Protein AF-A0A2I0A6T3-F1 (afdb_monomer)

InterPro domains:
  IPR006115 6-phosphogluconate dehydrogenase, NADP-binding [PF03446] (4-35)
  IPR008927 6-phosphogluconate dehydrogenase-like, C-terminal domain superfamily [SSF48179] (53-164)
  IPR013328 6-phosphogluconate dehydrogenase, domain 2 [G3DSA:1.10.1040.10] (59-142)
  IPR029154 3-hydroxyisobutyrate dehydrogenase-like, NAD-binding domain [PF14833] (55-149)
  IPR036291 NAD(P)-binding domain superfamily [SSF51735] (4-54)
  IPR051265 HIBADH-related NP60 subfamily [PTHR43580] (4-140)

Mean predicted aligned error: 11.01 Å

Organism: NCBI:txid1088818

pLDDT: mean 76.0, std 18.3, range [33.19, 95.56]

Radius of gyration: 19.16 Å; Cα contacts (8 Å, |Δi|>4): 177; chains: 1; bounding box: 53×32×51 Å

Secondary structure (DSSP, 8-state):
-HHHHHHTTT-------EE--HHHHHTT-EEEEESS--TTHHHHEEEEEE-SSTTHHHHHHHHHHHHHHHHHHHHHHHHHHHHHTT--HHHHHHHHH--SBSBPPTT--HHHHHHHHHHHTT----SS-HHHHHHHHHHHHHHHHHHTT--STT-HHHHHHHHHHHHT---

Sequence (171 aa):
MFLQAITEKGGRFLEAPVSGSKKPAEDGQLIILAAEVTPAFDVLGKKSFFLGPVGNGARMKLVVNMIMGSMMNALSEGLALAGSAGLNQQTLLDVMVERTTIDHGAIANPMFKLKGPAMIKGSYPPAFPLKHQQKDMRLAAFKKARGLGLGDQDFSAVYQVLKGTESSGEQ

Foldseek 3Di:
DVCVVQVVVVHHDKDWDWDDFDVCQVVLDIETQICDDDPVSSSRHPYYDNQHDPPRSLLVVLVVLLVVLVVVVVLLVVLVVCVVVVHDQVVVLCLQANPPDPDGRPNHDPCCVVCSVCVVVVHDDPRDDLVVSLVSNVVNVVVVCVVVVNPPDPCCVSNVVSVVVVVVDDD

Structure (mmCIF, N/CA/C/O backbone):
data_AF-A0A2I0A6T3-F1
#
_entry.id   AF-A0A2I0A6T3-F1
#
loop_
_atom_site.group_PDB
_atom_site.id
_atom_site.type_symbol
_atom_site.label_atom_id
_atom_site.label_alt_id
_atom_site.label_comp_id
_atom_site.label_asym_id
_atom_site.label_entity_id
_atom_site.label_seq_id
_atom_site.pdbx_PDB_ins_code
_atom_site.Cartn_x
_atom_site.Cartn_y
_atom_site.Cartn_z
_atom_site.occupancy
_atom_site.B_iso_or_equiv
_atom_site.auth_seq_id
_atom_site.auth_comp_id
_atom_site.auth_asym_id
_atom_site.auth_atom_id
_atom_site.pdbx_PDB_model_num
ATOM 1 N N . MET A 1 1 ? -24.199 0.836 8.595 1.00 61.44 1 MET A N 1
ATOM 2 C CA . MET A 1 1 ? -24.859 -0.462 8.843 1.00 61.44 1 MET A CA 1
ATOM 3 C C . MET A 1 1 ? -24.271 -1.171 10.062 1.00 61.44 1 MET A C 1
ATOM 5 O O . MET A 1 1 ? -24.999 -1.302 11.028 1.00 61.44 1 MET A O 1
ATOM 9 N N . PHE A 1 2 ? -22.978 -1.533 10.102 1.00 78.31 2 PHE A N 1
ATOM 10 C CA . PHE A 1 2 ? -22.397 -2.223 11.276 1.00 78.31 2 PHE A CA 1
ATOM 11 C C . PHE A 1 2 ? -22.318 -1.390 12.561 1.00 78.31 2 PHE A C 1
ATOM 13 O O . PHE A 1 2 ? -22.727 -1.888 13.602 1.00 78.31 2 PHE A O 1
ATOM 20 N N . LEU A 1 3 ? -21.850 -0.135 12.488 1.00 84.19 3 LEU A N 1
ATOM 21 C CA . LEU A 1 3 ? -21.825 0.773 13.646 1.00 84.19 3 LEU A CA 1
ATOM 22 C C . LEU A 1 3 ? -23.196 0.817 14.331 1.00 84.19 3 LEU A C 1
ATOM 24 O O . LEU A 1 3 ? -23.312 0.461 15.495 1.00 84.19 3 LEU A O 1
ATOM 28 N N . GLN A 1 4 ? -24.220 1.178 13.557 1.00 83.12 4 GLN A N 1
ATOM 29 C CA . GLN A 1 4 ? -25.592 1.320 14.030 1.00 83.12 4 GLN A CA 1
ATOM 30 C C . GLN A 1 4 ? -26.137 0.021 14.644 1.00 83.12 4 GLN A C 1
ATOM 32 O O . GLN A 1 4 ? -26.602 0.036 15.778 1.00 83.12 4 GLN A O 1
ATOM 37 N N . ALA A 1 5 ? -25.984 -1.114 13.954 1.00 90.94 5 ALA A N 1
ATOM 38 C CA . ALA A 1 5 ? -26.468 -2.406 14.443 1.00 90.94 5 ALA A CA 1
ATOM 39 C C . ALA A 1 5 ? -25.799 -2.861 15.757 1.00 90.94 5 ALA A C 1
ATOM 41 O O . ALA A 1 5 ? -26.409 -3.585 16.542 1.00 90.94 5 ALA A O 1
ATOM 42 N N . ILE A 1 6 ? -24.543 -2.469 15.993 1.00 90.50 6 ILE A N 1
ATOM 43 C CA . ILE A 1 6 ? -23.810 -2.787 17.226 1.00 90.50 6 ILE A CA 1
ATOM 44 C C . ILE A 1 6 ? -24.231 -1.847 18.356 1.00 90.50 6 ILE A C 1
ATOM 46 O O . ILE A 1 6 ? -24.512 -2.312 19.461 1.00 90.50 6 ILE A O 1
ATOM 50 N N . THR A 1 7 ? -24.324 -0.544 18.083 1.00 92.38 7 THR A N 1
ATOM 51 C CA . THR A 1 7 ? -24.705 0.454 19.092 1.00 92.38 7 THR A CA 1
ATOM 52 C C . THR A 1 7 ? -26.155 0.304 19.542 1.00 92.38 7 THR A C 1
ATOM 54 O O . THR A 1 7 ? -26.435 0.458 20.725 1.00 92.38 7 THR A O 1
ATOM 57 N N . GLU A 1 8 ? -27.071 -0.073 18.643 1.00 94.19 8 GLU A N 1
ATOM 58 C CA . GLU A 1 8 ? -28.481 -0.349 18.975 1.00 94.19 8 GLU A CA 1
ATOM 59 C C . GLU A 1 8 ? -28.642 -1.533 19.941 1.00 94.19 8 GLU A C 1
ATOM 61 O O . GLU A 1 8 ? -29.621 -1.607 20.677 1.00 94.19 8 GLU A O 1
ATOM 66 N N . LYS A 1 9 ? -27.659 -2.439 19.986 1.00 95.56 9 LYS A N 1
ATOM 67 C CA . LYS A 1 9 ? -27.606 -3.560 20.935 1.00 95.56 9 LYS A CA 1
ATOM 68 C C . LYS A 1 9 ? -26.770 -3.257 22.186 1.00 95.56 9 LYS A C 1
ATOM 70 O O . LYS A 1 9 ? -26.456 -4.175 22.937 1.00 95.56 9 LYS A O 1
ATOM 75 N N . GLY A 1 10 ? -26.380 -1.998 22.401 1.00 95.06 10 GLY A N 1
ATOM 76 C CA . GLY A 1 10 ? -25.576 -1.564 23.550 1.00 95.06 10 GLY A CA 1
ATOM 77 C C . GLY A 1 10 ? -24.074 -1.861 23.444 1.00 95.06 10 GLY A C 1
ATOM 78 O O . GLY A 1 10 ? -23.347 -1.697 24.420 1.00 95.06 10 GLY A O 1
ATOM 79 N N . GLY A 1 11 ? -23.586 -2.300 22.280 1.00 94.00 11 GLY A N 1
ATOM 80 C CA . GLY A 1 11 ? -22.164 -2.548 22.047 1.00 94.00 11 GLY A CA 1
ATOM 81 C C . GLY A 1 11 ? -21.381 -1.283 21.676 1.00 94.00 11 GLY A C 1
ATOM 82 O O . GLY A 1 11 ? -21.939 -0.292 21.205 1.00 94.00 11 GLY A O 1
ATOM 83 N N . ARG A 1 12 ? -20.051 -1.341 21.821 1.00 91.06 12 ARG A N 1
ATOM 84 C CA . ARG A 1 12 ? -19.120 -0.333 21.282 1.00 91.06 12 ARG A CA 1
ATOM 85 C C . ARG A 1 12 ? -18.527 -0.827 19.963 1.00 91.06 12 ARG A C 1
ATOM 87 O O . ARG A 1 12 ? -18.159 -1.993 19.849 1.00 91.06 12 ARG A O 1
ATOM 94 N N . PHE A 1 13 ? -18.412 0.062 18.980 1.00 90.44 13 PHE A N 1
ATOM 95 C CA . PHE A 1 13 ? -17.810 -0.239 17.682 1.00 90.44 13 PHE A CA 1
ATOM 96 C C . PHE A 1 13 ? -16.576 0.626 17.444 1.00 90.44 13 PHE A C 1
ATOM 98 O O . PHE A 1 13 ? -16.626 1.840 17.631 1.00 90.44 13 PHE A O 1
ATOM 105 N N . LEU A 1 14 ? -15.504 -0.002 16.965 1.00 89.44 14 LEU A N 1
ATOM 106 C CA . LEU A 1 14 ? -14.274 0.660 16.555 1.00 89.44 14 LEU A CA 1
ATOM 107 C C . LEU A 1 14 ? -13.911 0.210 15.141 1.00 89.44 14 LEU A C 1
ATOM 109 O O . LEU A 1 14 ? -13.728 -0.980 14.889 1.00 89.44 14 LEU A O 1
ATOM 113 N N . GLU A 1 15 ? -13.782 1.163 14.218 1.00 89.56 15 GLU A N 1
ATOM 114 C CA . GLU A 1 15 ? -13.110 0.898 12.948 1.00 89.56 15 GLU A CA 1
ATOM 115 C C . GLU A 1 15 ? -11.604 1.117 13.089 1.00 89.56 15 GLU A C 1
ATOM 117 O O . GLU A 1 15 ? -11.163 2.109 13.673 1.00 89.56 15 GLU A O 1
ATOM 122 N N . ALA A 1 16 ? -10.821 0.201 12.525 1.00 92.69 16 ALA A N 1
ATOM 123 C CA . ALA A 1 16 ? -9.365 0.285 12.511 1.00 92.69 16 ALA A CA 1
ATOM 124 C C . ALA A 1 16 ? -8.764 -0.446 11.293 1.00 92.69 16 ALA A C 1
ATOM 126 O O . ALA A 1 16 ? -8.058 -1.442 11.455 1.00 92.69 16 ALA A O 1
ATOM 127 N N . PRO A 1 17 ? -9.069 -0.029 10.047 1.00 90.94 17 PRO A N 1
ATOM 128 C CA . PRO A 1 17 ? -8.387 -0.564 8.873 1.00 90.94 17 PRO A CA 1
ATOM 129 C C . PRO A 1 17 ? -6.865 -0.416 8.975 1.00 90.94 17 PRO A C 1
ATOM 131 O O . PRO A 1 17 ? -6.348 0.537 9.555 1.00 90.94 17 PRO A O 1
ATOM 134 N N . V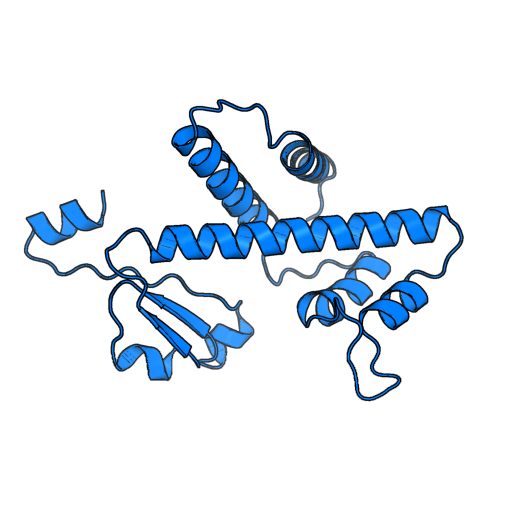AL A 1 18 ? -6.146 -1.350 8.353 1.00 90.88 18 VAL A N 1
ATOM 135 C CA . VAL A 1 18 ? -4.684 -1.436 8.456 1.00 90.88 18 VAL A CA 1
ATOM 136 C C . VAL A 1 18 ? -3.994 -1.306 7.102 1.00 90.88 18 VAL A C 1
ATOM 138 O O . VAL A 1 18 ? -4.539 -1.664 6.054 1.00 90.88 18 VAL A O 1
ATOM 141 N N . SER A 1 19 ? -2.773 -0.781 7.110 1.00 86.06 19 SER A N 1
ATOM 142 C CA . SER A 1 19 ? -1.840 -0.794 5.988 1.00 86.06 19 SER A CA 1
ATOM 143 C C . SER A 1 19 ? -0.602 -1.616 6.335 1.00 86.06 19 SER A C 1
ATOM 145 O O . SER A 1 19 ? -0.041 -1.480 7.419 1.00 86.06 19 SER A O 1
ATOM 147 N N . GLY A 1 20 ? -0.195 -2.467 5.397 1.00 82.25 20 GLY A N 1
ATOM 148 C CA . GLY A 1 20 ? 0.757 -3.554 5.611 1.00 82.25 20 GLY A CA 1
ATOM 149 C C . GLY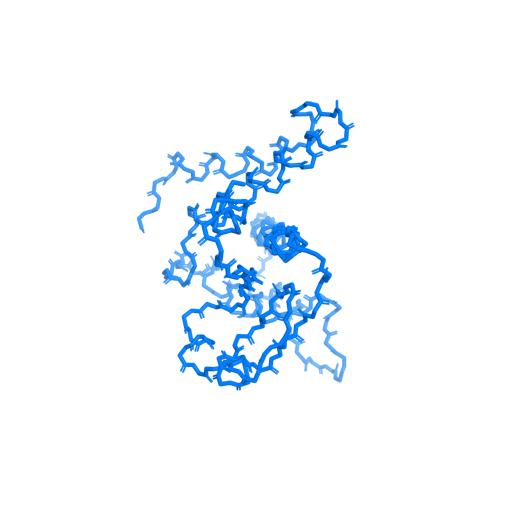 A 1 20 ? 0.157 -4.877 5.135 1.00 82.25 20 GLY A C 1
ATOM 150 O O . GLY A 1 20 ? -1.034 -5.118 5.317 1.00 82.25 20 GLY A O 1
ATOM 151 N N . SER A 1 21 ? 0.962 -5.690 4.449 1.00 80.94 21 SER A N 1
ATOM 152 C CA . SER A 1 21 ? 0.561 -7.038 4.021 1.00 80.94 21 SER A CA 1
ATOM 153 C C . SER A 1 21 ? 0.926 -8.068 5.107 1.00 80.94 21 SER A C 1
ATOM 155 O O . SER A 1 21 ? 1.147 -7.703 6.260 1.00 80.94 21 SER A O 1
ATOM 157 N N . LYS A 1 22 ? 1.021 -9.348 4.744 1.00 83.50 22 LYS A N 1
ATOM 158 C CA . LYS A 1 22 ? 1.296 -10.481 5.631 1.00 83.50 22 LYS A CA 1
ATOM 159 C C . LYS A 1 22 ? 2.520 -10.270 6.528 1.00 83.50 22 LYS A C 1
ATOM 161 O O . LYS A 1 22 ? 2.374 -10.311 7.740 1.00 83.50 22 LYS A O 1
ATOM 166 N N . LYS A 1 23 ? 3.693 -9.972 5.955 1.00 84.69 23 LYS A N 1
ATOM 167 C CA . LYS A 1 23 ? 4.930 -9.828 6.744 1.00 84.69 23 LYS A CA 1
ATOM 168 C C . LYS A 1 23 ? 4.841 -8.700 7.791 1.00 84.69 23 LYS A C 1
ATOM 170 O O . LYS A 1 23 ? 5.080 -8.978 8.958 1.00 84.69 23 LYS A O 1
ATOM 175 N N . PRO A 1 24 ? 4.403 -7.468 7.446 1.00 88.06 24 PRO A N 1
ATOM 176 C CA . PRO A 1 24 ? 4.135 -6.449 8.460 1.00 88.06 24 PRO A CA 1
ATOM 177 C C . PRO A 1 24 ? 3.094 -6.840 9.516 1.00 88.06 24 PRO A C 1
ATOM 179 O O . PRO A 1 24 ? 3.181 -6.342 10.630 1.00 88.06 24 PRO A O 1
ATOM 182 N N . ALA A 1 25 ? 2.112 -7.684 9.190 1.00 90.12 25 ALA A N 1
ATOM 183 C CA . ALA A 1 25 ? 1.142 -8.169 10.172 1.00 90.12 25 ALA A CA 1
ATOM 184 C C . ALA A 1 25 ? 1.775 -9.153 11.167 1.00 90.12 25 ALA A C 1
ATOM 186 O O . ALA A 1 25 ? 1.553 -9.026 12.366 1.00 90.12 25 ALA A O 1
ATOM 187 N N . GLU A 1 26 ? 2.588 -10.092 10.676 1.00 91.75 26 GLU A N 1
ATOM 188 C CA . GLU A 1 26 ? 3.325 -11.060 11.502 1.00 91.75 26 GLU A CA 1
ATOM 189 C C . GLU A 1 26 ? 4.328 -10.371 12.438 1.00 91.75 26 GLU A C 1
ATOM 191 O O . GLU A 1 26 ? 4.510 -10.804 13.572 1.00 91.75 26 GLU A O 1
ATOM 196 N N . ASP A 1 27 ? 4.933 -9.270 11.986 1.00 93.88 27 ASP A N 1
ATOM 197 C CA . ASP A 1 27 ? 5.965 -8.542 12.734 1.00 93.88 27 ASP A CA 1
ATOM 198 C C . ASP A 1 27 ? 5.417 -7.464 13.688 1.00 93.88 27 ASP A C 1
ATOM 200 O O . ASP A 1 27 ? 6.201 -6.731 14.296 1.00 93.88 27 ASP A O 1
ATOM 204 N N . GLY A 1 28 ? 4.096 -7.268 13.764 1.00 93.69 28 GLY A N 1
ATOM 205 C CA . GLY A 1 28 ? 3.514 -6.148 14.520 1.00 93.69 28 GLY A CA 1
ATOM 206 C C . GLY A 1 28 ? 3.892 -4.769 13.951 1.00 93.69 28 GLY A C 1
ATOM 207 O O . GLY A 1 28 ? 4.047 -3.791 14.673 1.00 93.69 28 GLY A O 1
ATOM 208 N N . GLN A 1 29 ? 4.099 -4.672 12.636 1.00 94.56 29 GLN A N 1
ATOM 209 C CA . GLN A 1 29 ? 4.577 -3.476 11.929 1.00 94.56 29 GLN A CA 1
ATOM 210 C C . GLN A 1 29 ? 3.493 -2.800 11.076 1.00 94.56 29 GLN A C 1
ATOM 212 O O . GLN A 1 29 ? 3.801 -2.022 10.162 1.00 94.56 29 GLN A O 1
ATOM 217 N N . LEU A 1 30 ? 2.218 -3.078 11.353 1.00 93.75 30 LEU A N 1
ATOM 218 C CA . LEU A 1 30 ? 1.093 -2.449 10.665 1.00 93.75 30 LEU A CA 1
ATOM 219 C C . LEU A 1 30 ? 1.017 -0.942 10.936 1.00 93.75 30 LEU A C 1
ATOM 221 O O . LEU A 1 30 ? 1.453 -0.432 11.969 1.00 93.75 30 LEU A O 1
ATOM 225 N N . ILE A 1 31 ? 0.426 -0.225 9.983 1.00 93.38 31 ILE A N 1
ATOM 226 C CA . ILE A 1 31 ? -0.062 1.139 10.185 1.00 93.38 31 ILE A CA 1
ATOM 227 C C . ILE A 1 31 ? -1.572 1.057 10.362 1.00 93.38 31 ILE A C 1
ATOM 229 O O . ILE A 1 31 ? -2.271 0.584 9.466 1.00 93.38 31 ILE A O 1
ATOM 233 N N . ILE A 1 32 ? -2.073 1.527 11.495 1.00 95.38 32 ILE A N 1
ATOM 234 C CA . ILE A 1 32 ? -3.478 1.415 11.880 1.00 95.38 32 ILE A CA 1
ATOM 235 C C . ILE A 1 32 ? -4.163 2.770 11.672 1.00 95.38 32 ILE A C 1
ATOM 237 O O . ILE A 1 32 ? -3.650 3.813 12.076 1.00 95.38 32 ILE A O 1
ATOM 241 N N . L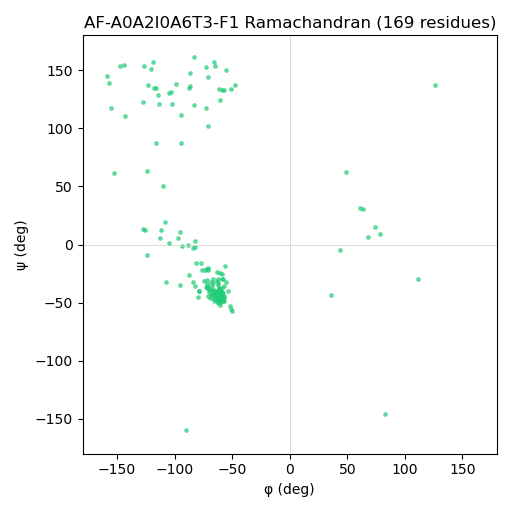EU A 1 33 ? -5.314 2.759 11.004 1.00 91.94 33 LEU A N 1
ATOM 242 C CA . LEU A 1 33 ? -6.084 3.936 10.600 1.00 91.94 33 LEU A CA 1
ATOM 243 C C . LEU A 1 33 ? -7.434 3.908 11.325 1.00 91.94 33 LEU A C 1
ATOM 245 O O . LEU A 1 33 ? -8.392 3.349 10.797 1.00 91.94 33 LEU A O 1
ATOM 249 N N . ALA A 1 34 ? -7.516 4.453 12.537 1.00 92.25 34 ALA A N 1
ATOM 250 C CA . ALA A 1 34 ? -8.625 4.173 13.446 1.00 92.25 34 ALA A CA 1
ATOM 251 C C . ALA A 1 34 ? -9.452 5.401 13.842 1.00 92.25 34 ALA A C 1
ATOM 253 O O . ALA A 1 34 ? -8.982 6.540 13.818 1.00 92.25 34 ALA A O 1
ATOM 254 N N . ALA A 1 35 ? -10.695 5.137 14.244 1.00 84.88 35 ALA A N 1
ATOM 255 C CA . ALA A 1 35 ? -11.595 6.137 14.821 1.00 84.88 35 ALA A CA 1
ATOM 256 C C . ALA A 1 35 ? -11.395 6.344 16.337 1.00 84.88 35 ALA A C 1
ATOM 258 O O . ALA A 1 35 ? -12.056 7.184 16.927 1.00 84.88 35 ALA A O 1
ATOM 259 N N . GLU A 1 36 ? -10.501 5.581 16.969 1.00 88.62 36 GLU A N 1
ATOM 260 C CA . GLU A 1 36 ? -10.031 5.709 18.358 1.00 88.62 36 GLU A CA 1
ATOM 261 C C . GLU A 1 36 ? -8.675 4.984 18.433 1.00 88.62 36 GLU A C 1
ATOM 263 O O . GLU A 1 36 ? -8.492 3.986 17.737 1.00 88.62 36 GLU A O 1
ATOM 268 N N . VAL A 1 37 ? -7.712 5.459 19.229 1.00 86.88 37 VAL A N 1
ATOM 269 C CA . VAL A 1 37 ? -6.411 4.781 19.407 1.00 86.88 37 VAL A CA 1
ATOM 270 C C . VAL A 1 37 ? -6.398 4.089 20.764 1.00 86.88 37 VAL A C 1
ATOM 272 O O . VAL A 1 37 ? -6.722 4.710 21.771 1.00 86.88 37 VAL A O 1
ATOM 275 N N . THR A 1 38 ? -6.020 2.810 20.787 1.00 89.38 38 THR A N 1
ATOM 276 C CA . THR A 1 38 ? -6.009 1.987 22.006 1.00 89.38 38 THR A CA 1
ATOM 277 C C . THR A 1 38 ? -4.634 1.345 22.220 1.00 89.38 38 THR A C 1
ATOM 279 O O . THR A 1 38 ? -3.954 1.078 21.228 1.00 89.38 38 THR A O 1
ATOM 282 N N . PRO A 1 39 ? -4.234 1.023 23.467 1.00 91.94 39 PRO A N 1
ATOM 283 C CA . PRO A 1 39 ? -2.935 0.395 23.747 1.00 91.94 39 PRO A CA 1
ATOM 284 C C . PRO A 1 39 ? -2.722 -0.956 23.048 1.00 91.94 39 PRO A C 1
ATOM 286 O O . PRO A 1 39 ? -1.597 -1.344 22.758 1.00 91.94 39 PRO A O 1
ATOM 289 N N . ALA A 1 40 ? -3.802 -1.676 22.722 1.00 91.50 40 ALA A N 1
ATOM 290 C CA . ALA A 1 40 ? -3.709 -2.935 21.981 1.00 91.50 40 ALA A CA 1
ATOM 291 C C . ALA A 1 40 ? -3.072 -2.755 20.590 1.00 91.50 40 ALA A C 1
ATOM 293 O O . ALA A 1 40 ? -2.497 -3.692 20.038 1.00 91.50 40 ALA A O 1
ATOM 294 N N . PHE A 1 41 ? -3.153 -1.552 20.015 1.00 94.50 41 PHE A N 1
ATOM 295 C CA . PHE A 1 41 ? -2.570 -1.256 18.712 1.00 94.50 41 PHE A CA 1
ATOM 296 C C . PHE A 1 41 ? -1.046 -1.199 18.721 1.00 94.50 41 PHE A C 1
ATOM 298 O O . PHE A 1 41 ? -0.454 -1.452 17.675 1.00 94.50 41 PHE A O 1
ATOM 305 N N . ASP A 1 42 ? -0.417 -0.966 19.872 1.00 92.38 42 ASP A N 1
ATOM 306 C CA . ASP A 1 42 ? 1.045 -0.920 19.989 1.00 92.38 42 ASP A CA 1
ATOM 307 C C . ASP A 1 42 ? 1.684 -2.309 19.830 1.00 92.38 42 ASP A C 1
ATOM 309 O O . ASP A 1 42 ? 2.858 -2.426 19.493 1.00 92.38 42 ASP A O 1
ATOM 313 N N . VAL A 1 43 ? 0.900 -3.377 20.021 1.00 94.62 43 VAL A N 1
ATOM 314 C CA . VAL A 1 43 ? 1.324 -4.762 19.755 1.00 94.62 43 VAL A CA 1
ATOM 315 C C . VAL A 1 43 ? 1.181 -5.111 18.272 1.00 94.62 43 VAL A C 1
ATOM 317 O O . VAL A 1 43 ? 1.971 -5.872 17.720 1.00 94.62 43 VAL A O 1
ATOM 320 N N . LEU A 1 44 ? 0.147 -4.577 17.620 1.00 94.19 44 LEU A N 1
ATOM 321 C CA . LEU A 1 44 ? -0.216 -4.929 16.244 1.00 94.19 44 LEU A CA 1
ATOM 322 C C . LEU A 1 44 ? 0.512 -4.081 15.200 1.00 94.19 44 LEU A C 1
ATOM 324 O O . LEU A 1 44 ? 0.640 -4.488 14.041 1.00 94.19 44 LEU A O 1
ATOM 328 N N . GLY A 1 45 ? 0.920 -2.873 15.573 1.00 93.31 45 GLY A N 1
ATOM 329 C CA . GLY A 1 45 ? 1.393 -1.880 14.637 1.00 93.31 45 GLY A CA 1
ATOM 330 C C . GLY A 1 45 ? 2.531 -1.037 15.172 1.00 93.31 45 GLY A C 1
ATOM 331 O O . GLY A 1 45 ? 2.657 -0.763 16.358 1.00 93.31 45 GLY A O 1
ATOM 332 N N . LYS A 1 46 ? 3.317 -0.520 14.233 1.00 95.56 46 LYS A N 1
ATOM 333 C CA . LYS A 1 46 ? 4.361 0.468 14.517 1.00 95.56 46 LYS A CA 1
ATOM 334 C C . LYS A 1 46 ? 3.817 1.892 14.623 1.00 95.56 46 LYS A C 1
ATOM 336 O O . LYS A 1 46 ? 4.533 2.804 15.030 1.00 95.56 46 LYS A O 1
ATOM 341 N N . LYS A 1 47 ? 2.590 2.124 14.139 1.00 93.62 47 LYS A N 1
ATOM 342 C CA . LYS A 1 47 ? 1.958 3.445 14.142 1.00 93.62 47 LYS A CA 1
ATOM 343 C C . LYS A 1 47 ? 0.440 3.346 14.067 1.00 93.62 47 LYS A C 1
ATOM 345 O O . LYS A 1 47 ? -0.092 2.622 13.228 1.00 93.62 47 LYS A O 1
ATOM 350 N N . SER A 1 48 ? -0.226 4.188 14.848 1.00 94.00 48 SER A N 1
ATOM 351 C CA . SER A 1 48 ? -1.677 4.366 14.830 1.00 94.00 48 SER A CA 1
ATOM 352 C C . SER A 1 48 ? -2.030 5.826 14.558 1.00 94.00 48 SER A C 1
ATOM 354 O O . SER A 1 48 ? -1.409 6.732 15.116 1.00 94.00 48 SER A O 1
ATOM 356 N N . PHE A 1 49 ? -3.021 6.054 13.700 1.00 93.06 49 PHE A N 1
ATOM 357 C CA . PHE A 1 49 ? -3.574 7.370 13.395 1.00 93.06 49 PHE A CA 1
ATOM 358 C C . PHE A 1 49 ? -5.021 7.445 13.869 1.00 93.06 49 PHE A C 1
ATOM 360 O O . PHE A 1 49 ? -5.833 6.597 13.500 1.00 93.06 49 PHE A O 1
ATOM 367 N N . PHE A 1 50 ? -5.341 8.487 14.636 1.00 94.56 50 PHE A N 1
ATOM 368 C CA . PHE A 1 50 ? -6.718 8.866 14.930 1.00 94.56 50 PHE A CA 1
ATOM 369 C C . PHE A 1 50 ? -7.263 9.719 13.782 1.00 94.56 50 PHE A C 1
ATOM 371 O O . PHE A 1 50 ? -6.709 10.772 13.472 1.00 94.56 50 PHE A O 1
ATOM 378 N N . LEU A 1 51 ? -8.336 9.259 13.141 1.00 90.88 51 LEU A N 1
ATOM 379 C CA . LEU A 1 51 ? -8.900 9.878 11.936 1.00 90.88 51 LEU A CA 1
ATOM 380 C C . LEU A 1 51 ? -10.277 10.515 12.176 1.00 90.88 51 LEU A C 1
ATOM 382 O O . LEU A 1 51 ? -10.963 10.893 11.225 1.00 90.88 51 LEU A O 1
ATOM 386 N N . GLY A 1 52 ? -10.676 10.668 13.440 1.00 90.69 52 GLY A N 1
ATOM 387 C CA . GLY A 1 52 ? -11.967 11.231 13.825 1.00 90.69 52 GLY A CA 1
ATOM 388 C C . GLY A 1 52 ? -13.095 10.192 13.783 1.00 90.69 52 GLY A C 1
ATOM 389 O O . GLY A 1 52 ? -12.857 9.031 14.106 1.00 90.69 52 GLY A O 1
ATOM 390 N N . PRO A 1 53 ? -14.334 10.581 13.430 1.00 87.81 53 PRO A N 1
ATOM 391 C CA . PRO A 1 53 ? -15.489 9.697 13.537 1.00 87.81 53 PRO A CA 1
ATOM 392 C C . PRO A 1 53 ? -15.417 8.496 12.587 1.00 87.81 53 PRO A C 1
ATOM 394 O O . PRO A 1 53 ? -14.784 8.536 11.527 1.00 87.81 53 PRO A O 1
ATOM 397 N N . VAL A 1 54 ? -16.154 7.444 12.953 1.00 86.50 54 VAL A N 1
ATOM 398 C CA . VAL A 1 54 ? -16.309 6.222 12.155 1.00 86.50 54 VAL A CA 1
ATOM 399 C C . VAL A 1 54 ? -16.710 6.552 10.711 1.00 86.50 54 VAL A C 1
ATOM 401 O O . VAL A 1 54 ? -17.621 7.335 10.449 1.00 86.50 54 VAL A O 1
ATOM 404 N N . GLY A 1 55 ? -16.038 5.912 9.763 1.00 83.19 55 GLY A N 1
ATOM 405 C CA . GLY A 1 55 ? -16.109 6.118 8.326 1.00 83.19 55 GLY A CA 1
ATOM 406 C C . GLY A 1 55 ? -14.823 6.729 7.766 1.00 83.19 55 GLY A C 1
ATOM 407 O O . GLY A 1 55 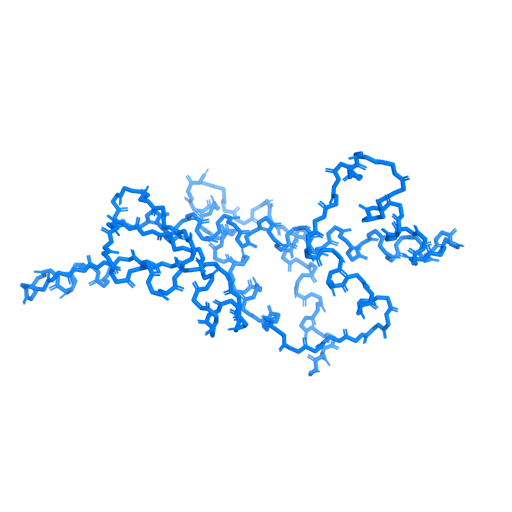? -14.479 6.458 6.610 1.00 83.19 55 GLY A O 1
ATOM 408 N N . ASN A 1 56 ? -14.095 7.529 8.549 1.00 83.69 56 ASN A N 1
ATOM 409 C CA . ASN A 1 56 ? -12.897 8.222 8.080 1.00 83.69 56 ASN A CA 1
ATOM 410 C C . ASN A 1 56 ? -11.700 7.288 7.882 1.00 83.69 56 ASN A C 1
ATOM 412 O O . ASN A 1 56 ? -10.988 7.440 6.889 1.00 83.69 56 ASN A O 1
ATOM 416 N N . GLY A 1 57 ? -11.517 6.280 8.736 1.00 84.12 57 GLY A N 1
ATOM 417 C CA . GLY A 1 57 ? -10.484 5.261 8.553 1.00 84.12 57 GLY A CA 1
ATOM 418 C C . GLY A 1 57 ? -10.686 4.483 7.259 1.00 84.12 57 GLY A C 1
ATOM 419 O O . GLY A 1 57 ? -9.757 4.324 6.463 1.00 84.12 57 GLY A O 1
ATOM 420 N N . ALA A 1 58 ? -11.928 4.078 6.982 1.00 81.75 58 ALA A N 1
ATOM 421 C CA . ALA A 1 58 ? -12.270 3.398 5.737 1.00 81.75 58 ALA A CA 1
ATOM 422 C C . ALA A 1 58 ? -12.041 4.291 4.503 1.00 81.75 58 ALA A C 1
ATOM 424 O O . ALA A 1 58 ? -11.514 3.821 3.495 1.00 81.75 58 ALA A O 1
ATOM 425 N N . ARG A 1 59 ? -12.409 5.579 4.566 1.00 80.81 59 ARG A N 1
ATOM 426 C CA . ARG A 1 59 ? -12.159 6.545 3.478 1.00 80.81 59 ARG A CA 1
ATOM 427 C C . ARG A 1 59 ? -10.665 6.738 3.232 1.00 80.81 59 ARG A C 1
ATOM 429 O O . ARG A 1 59 ? -10.234 6.627 2.090 1.00 80.81 59 ARG A O 1
ATOM 436 N N . MET A 1 60 ? -9.885 6.959 4.289 1.00 83.25 60 MET A N 1
ATOM 437 C CA . MET A 1 60 ? -8.434 7.122 4.193 1.00 83.25 60 MET A CA 1
ATOM 438 C C . MET A 1 60 ? -7.781 5.884 3.577 1.00 83.25 60 MET A C 1
ATOM 440 O O . MET A 1 60 ? -6.979 5.997 2.654 1.00 83.25 60 MET A O 1
ATOM 444 N N . LYS A 1 61 ? -8.177 4.684 4.017 1.00 82.69 61 LYS A N 1
ATOM 445 C CA . LYS A 1 61 ? -7.649 3.435 3.464 1.00 82.69 61 LYS A CA 1
ATOM 446 C C . LYS A 1 61 ? -7.927 3.296 1.965 1.00 82.69 61 LYS A C 1
ATOM 448 O O . LYS A 1 61 ? -7.039 2.875 1.227 1.00 82.69 61 LYS A O 1
ATOM 453 N N . LEU A 1 62 ? -9.126 3.668 1.512 1.00 80.31 62 LEU A N 1
ATOM 454 C CA . LEU A 1 62 ? -9.465 3.661 0.086 1.00 80.31 62 LEU A CA 1
ATOM 455 C C . LEU A 1 62 ? -8.610 4.654 -0.710 1.00 80.31 62 LEU A C 1
ATOM 457 O O . LEU A 1 62 ? -8.147 4.302 -1.788 1.00 80.31 62 LEU A O 1
ATOM 461 N N . VAL A 1 63 ? -8.352 5.854 -0.177 1.00 80.88 63 VAL A N 1
ATOM 462 C CA . VAL A 1 63 ? -7.458 6.840 -0.815 1.00 80.88 63 VAL A CA 1
ATOM 463 C C . VAL A 1 63 ? -6.032 6.295 -0.931 1.00 80.88 63 VAL A C 1
ATOM 465 O O . VAL A 1 63 ? -5.440 6.358 -2.006 1.00 80.88 63 VAL A O 1
ATOM 468 N N . VAL A 1 64 ? -5.496 5.700 0.138 1.00 83.94 64 VAL A N 1
ATOM 469 C CA . VAL A 1 64 ? -4.158 5.081 0.132 1.00 83.94 64 VAL A CA 1
ATOM 470 C C . VAL A 1 64 ? -4.068 3.968 -0.915 1.00 83.94 64 VAL A C 1
ATOM 472 O O . VAL A 1 64 ? -3.130 3.945 -1.711 1.00 83.94 64 VAL A O 1
ATOM 475 N N . ASN A 1 65 ? -5.052 3.066 -0.952 1.00 80.88 65 ASN A N 1
ATOM 476 C CA . ASN A 1 65 ? -5.058 1.968 -1.919 1.00 80.88 65 ASN A CA 1
ATOM 477 C C . ASN A 1 65 ? -5.262 2.468 -3.357 1.00 80.88 65 ASN A C 1
ATOM 479 O O . ASN A 1 65 ? -4.680 1.887 -4.272 1.00 80.88 65 ASN A O 1
ATOM 483 N N . MET A 1 66 ? -6.014 3.558 -3.553 1.00 82.56 66 MET A N 1
ATOM 484 C CA . MET A 1 66 ? -6.163 4.216 -4.852 1.00 82.56 66 MET A CA 1
ATOM 485 C C . MET A 1 66 ? -4.818 4.714 -5.387 1.00 82.56 66 MET A C 1
ATOM 487 O O . MET A 1 66 ? -4.437 4.382 -6.506 1.00 82.56 66 MET A O 1
ATOM 491 N N . ILE A 1 67 ? -4.078 5.469 -4.570 1.00 84.12 67 ILE A N 1
ATOM 492 C CA . ILE A 1 67 ? -2.751 5.991 -4.930 1.00 84.12 67 ILE A CA 1
ATOM 493 C C . ILE A 1 67 ? -1.795 4.836 -5.246 1.00 84.12 67 ILE A C 1
ATOM 495 O O . ILE A 1 67 ? -1.129 4.855 -6.277 1.00 84.12 67 ILE A O 1
ATOM 499 N N . MET A 1 68 ? -1.778 3.799 -4.404 1.00 83.56 68 MET A N 1
ATOM 500 C CA . MET A 1 68 ? -0.955 2.607 -4.619 1.00 83.56 68 MET A CA 1
ATOM 501 C C . MET A 1 68 ? -1.253 1.915 -5.957 1.00 83.56 68 MET A C 1
ATOM 503 O O . MET A 1 68 ? -0.325 1.508 -6.653 1.00 83.56 68 MET A O 1
ATOM 507 N N . GLY A 1 69 ? -2.528 1.803 -6.339 1.00 80.62 69 GLY A N 1
ATOM 508 C CA . GLY A 1 69 ? -2.918 1.225 -7.626 1.00 80.62 69 GLY A CA 1
ATOM 509 C C . GLY A 1 69 ? -2.443 2.066 -8.805 1.00 80.62 69 GLY A C 1
ATOM 510 O O . GLY A 1 69 ? -1.830 1.534 -9.727 1.00 80.62 69 GLY A O 1
ATOM 511 N N . SER A 1 70 ? -2.653 3.382 -8.745 1.00 82.75 70 SER A N 1
ATOM 512 C CA . SER A 1 70 ? -2.192 4.299 -9.792 1.00 82.75 70 SER A CA 1
ATOM 513 C C . SER A 1 70 ? -0.670 4.284 -9.954 1.00 82.75 70 SER A C 1
ATOM 515 O O . SER A 1 70 ? -0.178 4.276 -11.079 1.00 82.75 70 SER A O 1
ATOM 517 N N . MET A 1 71 ? 0.085 4.219 -8.853 1.00 86.56 71 MET A N 1
ATOM 518 C CA . MET A 1 71 ? 1.547 4.098 -8.895 1.00 86.56 71 MET A CA 1
ATOM 519 C C . MET A 1 71 ? 2.002 2.804 -9.584 1.00 86.56 71 MET A C 1
ATOM 521 O O . MET A 1 71 ? 2.960 2.828 -10.351 1.00 86.56 71 MET A O 1
ATOM 525 N N . MET A 1 72 ? 1.324 1.680 -9.327 1.00 84.94 72 MET A N 1
ATOM 526 C CA . MET A 1 72 ? 1.655 0.397 -9.957 1.00 84.94 72 MET A CA 1
ATOM 527 C C . MET A 1 72 ? 1.363 0.400 -11.463 1.00 84.94 72 MET A C 1
ATOM 529 O O . MET A 1 72 ? 2.162 -0.115 -12.245 1.00 84.94 72 MET A O 1
ATOM 533 N N . ASN A 1 73 ? 0.253 1.019 -11.875 1.00 82.50 73 ASN A N 1
ATOM 534 C CA . ASN A 1 73 ? -0.068 1.190 -13.293 1.00 82.50 73 ASN A CA 1
ATOM 535 C C . ASN A 1 73 ? 0.993 2.043 -13.997 1.00 82.50 73 ASN A C 1
ATOM 537 O O . ASN A 1 73 ? 1.539 1.610 -15.006 1.00 82.50 73 ASN A O 1
ATOM 541 N N . ALA A 1 74 ? 1.360 3.189 -13.416 1.00 86.25 74 ALA A N 1
ATOM 542 C CA . ALA A 1 74 ? 2.391 4.062 -13.975 1.00 86.25 74 ALA A CA 1
ATOM 543 C C . ALA A 1 74 ? 3.752 3.353 -14.111 1.00 86.25 74 ALA A C 1
ATOM 545 O O . ALA A 1 74 ? 4.433 3.507 -15.122 1.00 86.25 74 ALA A O 1
ATOM 546 N N . LEU A 1 75 ? 4.137 2.532 -13.124 1.00 87.69 75 LEU A N 1
ATOM 547 C CA . LEU A 1 75 ? 5.345 1.709 -13.215 1.00 87.69 75 LEU A CA 1
ATOM 548 C C . LEU A 1 75 ? 5.259 0.700 -14.371 1.00 87.69 75 LEU A C 1
ATOM 550 O O . LEU A 1 75 ? 6.221 0.536 -15.116 1.00 87.69 75 LEU A O 1
ATOM 554 N N . SER A 1 76 ? 4.112 0.036 -14.522 1.00 84.94 76 SER A N 1
ATOM 555 C CA . SER A 1 76 ? 3.884 -0.959 -15.578 1.00 84.94 76 SER A CA 1
ATOM 556 C C . SER A 1 76 ? 3.983 -0.335 -16.972 1.00 84.94 76 SER A C 1
ATOM 558 O O . SER A 1 76 ? 4.701 -0.847 -17.828 1.00 84.94 76 SER A O 1
ATOM 560 N N . GLU A 1 77 ? 3.313 0.801 -17.180 1.00 84.00 77 GLU A N 1
ATOM 561 C CA . GLU A 1 77 ? 3.348 1.559 -18.436 1.00 84.00 77 GLU A CA 1
ATOM 562 C C . GLU A 1 77 ? 4.762 2.060 -18.751 1.00 84.00 77 GLU A C 1
ATOM 564 O O . GLU A 1 77 ? 5.233 1.902 -19.876 1.00 84.00 77 GLU A O 1
ATOM 569 N N . GLY A 1 78 ? 5.474 2.595 -17.753 1.00 87.75 78 GLY A N 1
ATOM 570 C CA . GLY A 1 78 ? 6.854 3.054 -17.911 1.00 87.75 78 GLY A CA 1
ATOM 571 C C . GLY A 1 78 ? 7.810 1.934 -18.330 1.00 87.75 78 GLY A C 1
ATOM 572 O O . GLY A 1 78 ? 8.610 2.120 -19.247 1.00 87.75 78 GLY A O 1
ATOM 573 N N . LEU A 1 79 ? 7.696 0.748 -17.718 1.00 87.38 79 LEU A N 1
ATOM 574 C CA . LEU A 1 79 ? 8.488 -0.427 -18.097 1.00 87.38 79 LEU A CA 1
ATOM 575 C C . LEU A 1 79 ? 8.168 -0.886 -19.529 1.00 87.38 79 LEU A C 1
ATOM 577 O O . LEU A 1 79 ? 9.086 -1.145 -20.311 1.00 87.38 79 LEU A O 1
ATOM 581 N N . ALA A 1 80 ? 6.887 -0.958 -19.898 1.00 85.00 80 ALA A N 1
ATOM 582 C CA . ALA A 1 80 ? 6.465 -1.359 -21.241 1.00 85.00 80 ALA A CA 1
ATOM 583 C C . ALA A 1 80 ? 6.942 -0.371 -22.322 1.00 85.00 80 ALA A C 1
ATOM 585 O O . ALA A 1 80 ? 7.450 -0.784 -23.370 1.00 85.00 80 ALA A O 1
ATOM 586 N N . LEU A 1 81 ? 6.840 0.933 -22.047 1.00 89.25 81 LEU A N 1
ATOM 587 C CA . LEU A 1 81 ? 7.310 1.987 -22.941 1.00 89.25 81 LEU A CA 1
ATOM 588 C C . LEU A 1 81 ? 8.833 1.955 -23.098 1.00 89.25 81 LEU A C 1
ATOM 590 O O . LEU A 1 81 ? 9.322 2.034 -24.222 1.00 89.25 81 LEU A O 1
ATOM 594 N N . ALA A 1 82 ? 9.580 1.780 -22.005 1.00 89.50 82 ALA A N 1
ATOM 595 C CA . ALA A 1 82 ? 11.034 1.644 -22.057 1.00 89.50 82 ALA A CA 1
ATOM 596 C C . ALA A 1 82 ? 11.458 0.460 -22.935 1.00 89.50 82 ALA A C 1
ATOM 598 O O . ALA A 1 82 ? 12.298 0.629 -23.815 1.00 89.50 82 ALA A O 1
ATOM 599 N N . GLY A 1 83 ? 10.818 -0.702 -22.767 1.00 89.00 83 GLY A N 1
ATOM 600 C CA . GLY A 1 83 ? 11.065 -1.866 -23.622 1.00 89.00 83 GLY A CA 1
ATOM 601 C C . GLY A 1 83 ? 10.770 -1.585 -25.100 1.00 89.00 83 GLY A C 1
ATOM 602 O O . GLY A 1 83 ? 11.581 -1.909 -25.964 1.00 89.00 83 GLY A O 1
ATOM 603 N N . SER A 1 84 ? 9.654 -0.911 -25.392 1.00 90.31 84 SER A N 1
ATOM 604 C CA . SER A 1 84 ? 9.262 -0.543 -26.765 1.00 90.31 84 SER A CA 1
ATOM 605 C C . SER A 1 84 ? 10.205 0.484 -27.405 1.00 90.31 84 SER A C 1
ATOM 607 O O . SER A 1 84 ? 10.400 0.475 -28.616 1.00 90.31 84 SER A O 1
ATOM 609 N N . ALA A 1 85 ? 10.817 1.349 -26.595 1.00 94.81 85 ALA A N 1
ATOM 610 C CA . ALA A 1 85 ? 11.818 2.324 -27.020 1.00 94.81 85 ALA A CA 1
ATOM 611 C C . ALA A 1 85 ? 13.241 1.735 -27.133 1.00 94.81 85 ALA A C 1
ATOM 613 O O . ALA A 1 85 ? 14.185 2.475 -27.403 1.00 94.81 85 ALA A O 1
ATOM 614 N N . GLY A 1 86 ? 13.419 0.427 -26.905 1.00 93.31 86 GLY A N 1
ATOM 615 C CA . GLY A 1 86 ? 14.728 -0.233 -26.932 1.00 93.31 86 GLY A CA 1
ATOM 616 C C . GLY A 1 86 ? 15.608 0.061 -25.712 1.00 93.31 86 GLY A C 1
ATOM 617 O O . GLY A 1 86 ? 16.811 -0.194 -25.745 1.00 93.31 86 GLY A O 1
ATOM 618 N N . LEU A 1 87 ? 15.033 0.599 -24.633 1.00 92.88 87 LEU A N 1
ATOM 619 C CA . LEU A 1 87 ? 15.739 0.880 -23.387 1.00 92.88 87 LEU A CA 1
ATOM 620 C C . LEU A 1 87 ? 15.758 -0.351 -22.478 1.00 92.88 87 LEU A C 1
ATOM 622 O O . LEU A 1 87 ? 14.807 -1.133 -22.409 1.00 92.88 87 LEU A O 1
ATOM 626 N N . ASN A 1 88 ? 16.835 -0.488 -21.708 1.00 92.31 88 ASN A N 1
ATOM 627 C CA . ASN A 1 88 ? 16.922 -1.520 -20.687 1.00 92.31 88 ASN A CA 1
ATOM 628 C C . ASN A 1 88 ? 16.011 -1.165 -19.494 1.00 92.31 88 ASN A C 1
ATOM 630 O O . ASN A 1 88 ? 16.213 -0.162 -18.809 1.00 92.31 88 ASN A O 1
ATOM 634 N N . GLN A 1 89 ? 15.012 -2.010 -19.228 1.00 89.69 89 GLN A N 1
ATOM 635 C CA . GLN A 1 89 ? 14.058 -1.819 -18.130 1.00 89.69 89 GLN A CA 1
ATOM 636 C C . GLN A 1 89 ? 14.711 -1.851 -16.738 1.00 89.69 89 GLN A C 1
ATOM 638 O O . GLN A 1 89 ? 14.246 -1.163 -15.832 1.00 89.69 89 GLN A O 1
ATOM 643 N N . GLN A 1 90 ? 15.787 -2.626 -16.558 1.00 90.44 90 GLN A N 1
ATOM 644 C CA . GLN A 1 90 ? 16.535 -2.653 -15.300 1.00 90.44 90 GLN A CA 1
ATOM 645 C C . GLN A 1 90 ? 17.239 -1.315 -15.081 1.00 90.44 90 GLN A C 1
ATOM 647 O O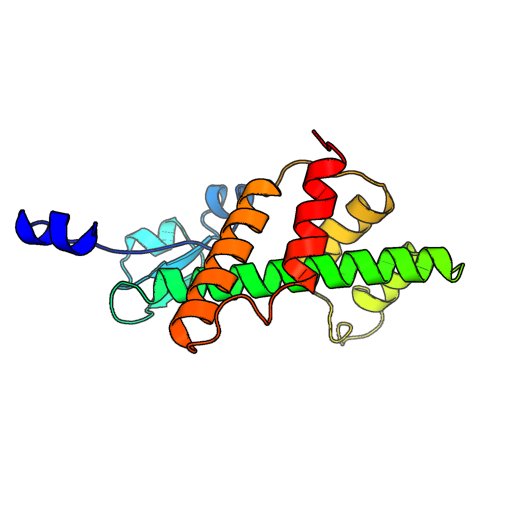 . GLN A 1 90 ? 17.111 -0.745 -14.007 1.00 90.44 90 GLN A O 1
ATOM 652 N N . THR A 1 91 ? 17.857 -0.754 -16.123 1.00 89.12 91 THR A N 1
ATOM 653 C CA . THR A 1 91 ? 18.445 0.590 -16.064 1.00 89.12 91 THR A CA 1
ATOM 654 C C . THR A 1 91 ? 17.400 1.662 -15.749 1.00 89.12 91 THR A C 1
ATOM 656 O O . THR A 1 91 ? 17.689 2.564 -14.972 1.00 89.12 91 THR A O 1
ATOM 659 N N . LEU A 1 92 ? 16.174 1.565 -16.283 1.00 88.62 92 LEU A N 1
ATOM 660 C CA . LEU A 1 92 ? 15.081 2.465 -15.883 1.00 88.62 92 LEU A CA 1
ATOM 661 C C . LEU A 1 92 ? 14.797 2.359 -14.379 1.00 88.62 92 LEU A C 1
ATOM 663 O O . LEU A 1 92 ? 14.696 3.385 -13.709 1.00 88.62 92 LEU A O 1
ATOM 667 N N . LEU A 1 93 ? 14.663 1.140 -13.844 1.00 87.12 93 LEU A N 1
ATOM 668 C CA . LEU A 1 93 ? 14.471 0.969 -12.405 1.00 87.12 93 LEU A CA 1
ATOM 669 C C . LEU A 1 93 ? 15.635 1.570 -11.634 1.00 87.12 93 LEU A C 1
ATOM 671 O O . LEU A 1 93 ? 15.388 2.332 -10.711 1.00 87.12 93 LEU A O 1
ATOM 675 N N . ASP A 1 94 ? 16.871 1.292 -12.026 1.00 85.81 9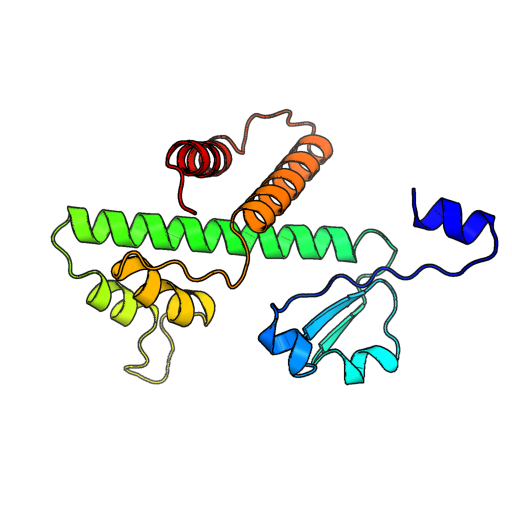4 ASP A N 1
ATOM 676 C CA . ASP A 1 94 ? 18.050 1.830 -11.358 1.00 85.81 94 ASP A CA 1
ATOM 677 C C . ASP A 1 94 ? 18.000 3.374 -11.357 1.00 85.81 94 ASP A C 1
ATOM 679 O O . ASP A 1 94 ? 18.034 3.990 -10.299 1.00 85.81 94 ASP A O 1
ATOM 683 N N . VAL A 1 95 ? 17.677 4.031 -12.472 1.00 82.44 95 VAL A N 1
ATOM 684 C CA . VAL A 1 95 ? 17.459 5.494 -12.497 1.00 82.44 95 VAL A CA 1
ATOM 685 C C . VAL A 1 95 ? 16.364 5.963 -11.516 1.00 82.44 95 VAL A C 1
ATOM 687 O O . VAL A 1 95 ? 16.474 7.038 -10.926 1.00 82.44 95 VAL A O 1
ATOM 690 N N . MET A 1 96 ? 15.302 5.177 -11.312 1.00 80.25 96 MET A N 1
ATOM 691 C CA . MET A 1 96 ? 14.178 5.529 -10.433 1.00 80.25 96 MET A CA 1
ATOM 692 C C . MET A 1 96 ? 14.406 5.208 -8.947 1.00 80.25 96 MET A C 1
ATOM 694 O O . MET A 1 96 ? 13.833 5.884 -8.089 1.00 80.25 96 MET A O 1
ATOM 698 N N . VAL A 1 97 ? 15.151 4.143 -8.625 1.00 74.38 97 VAL A N 1
ATOM 699 C CA . VAL A 1 97 ? 15.295 3.597 -7.258 1.00 74.38 97 VAL A CA 1
ATOM 700 C C . VAL A 1 97 ? 16.735 3.494 -6.751 1.00 74.38 97 VAL A C 1
ATOM 702 O O . VAL A 1 97 ? 16.926 3.206 -5.562 1.00 74.38 97 VAL A O 1
ATOM 705 N N . GLU A 1 98 ? 17.744 3.710 -7.590 1.00 66.12 98 GLU A N 1
ATOM 706 C CA . GLU A 1 98 ? 19.150 3.623 -7.200 1.00 66.12 98 GLU A CA 1
ATOM 707 C C . GLU A 1 98 ? 19.575 4.807 -6.317 1.00 66.12 98 GLU A C 1
ATOM 709 O O . GLU A 1 98 ? 18.989 5.890 -6.303 1.00 66.12 98 GLU A O 1
ATOM 714 N N . ARG A 1 99 ? 20.589 4.538 -5.490 1.00 54.22 99 ARG A N 1
ATOM 715 C CA . ARG A 1 99 ? 21.140 5.420 -4.456 1.00 54.22 99 ARG A CA 1
ATOM 716 C C . ARG A 1 99 ? 22.536 5.906 -4.849 1.00 54.22 99 ARG A C 1
ATOM 718 O O . ARG A 1 99 ? 23.473 5.725 -4.074 1.00 54.22 99 ARG A O 1
ATOM 725 N N . THR A 1 100 ? 22.726 6.436 -6.050 1.00 47.56 100 THR A N 1
ATOM 726 C CA . THR A 1 100 ? 24.087 6.784 -6.490 1.00 47.56 100 THR A CA 1
ATOM 727 C C . THR A 1 100 ? 24.667 8.008 -5.785 1.00 47.56 100 THR A C 1
ATOM 729 O O . THR A 1 100 ? 25.882 8.085 -5.654 1.00 47.56 100 THR A O 1
A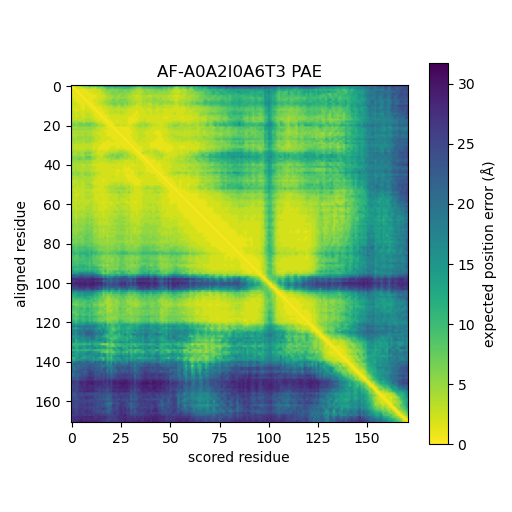TOM 732 N N . THR A 1 101 ? 23.865 8.901 -5.205 1.00 40.25 101 THR A N 1
ATOM 733 C CA . THR A 1 101 ? 24.385 10.025 -4.409 1.00 40.25 101 THR A CA 1
ATOM 734 C C . THR A 1 101 ? 23.330 10.482 -3.421 1.00 40.25 101 THR A C 1
ATOM 736 O O . THR A 1 101 ? 22.311 10.910 -3.915 1.00 40.25 101 THR A O 1
ATOM 739 N N . ILE A 1 102 ? 23.580 10.390 -2.104 1.00 46.34 102 ILE A N 1
ATOM 740 C CA . ILE A 1 102 ? 22.984 11.093 -0.928 1.00 46.34 102 ILE A CA 1
ATOM 741 C C . ILE A 1 102 ? 21.470 11.444 -0.947 1.00 46.34 102 ILE A C 1
ATOM 743 O O . ILE A 1 102 ? 20.794 11.203 0.049 1.00 46.34 102 ILE A O 1
ATOM 747 N N . ASP A 1 103 ? 20.928 11.940 -2.050 1.00 51.50 103 ASP A N 1
ATOM 748 C CA . ASP A 1 103 ? 19.521 12.022 -2.411 1.00 51.50 103 ASP A CA 1
ATOM 749 C C . ASP A 1 103 ? 19.000 10.757 -3.118 1.00 51.50 103 ASP A C 1
ATOM 751 O O . ASP A 1 103 ? 19.582 10.187 -4.042 1.00 51.50 103 ASP A O 1
ATOM 755 N N . HIS A 1 104 ? 17.833 10.303 -2.682 1.00 59.16 104 HIS A N 1
ATOM 756 C CA . HIS A 1 104 ? 17.068 9.319 -3.432 1.00 59.16 104 HIS A CA 1
ATOM 757 C C . HIS A 1 104 ? 16.491 9.977 -4.691 1.00 59.16 104 HIS A C 1
ATOM 759 O O . HIS A 1 104 ? 16.063 11.131 -4.631 1.00 59.16 104 HIS A O 1
ATOM 765 N N . GLY A 1 105 ? 16.408 9.241 -5.808 1.00 65.00 105 GLY A N 1
ATOM 766 C CA . GLY A 1 105 ? 15.591 9.681 -6.942 1.00 65.00 105 GLY A CA 1
ATOM 767 C C . GLY A 1 105 ? 14.206 10.108 -6.441 1.00 65.00 105 GLY A C 1
ATOM 768 O O . GLY A 1 105 ? 13.638 9.445 -5.573 1.00 65.00 105 GLY A O 1
ATOM 769 N N . ALA A 1 106 ? 13.667 11.222 -6.946 1.00 76.44 106 ALA A N 1
ATOM 770 C CA . ALA A 1 106 ? 12.498 11.898 -6.357 1.00 76.44 106 ALA A CA 1
ATOM 771 C C . ALA A 1 106 ? 11.245 11.009 -6.200 1.00 76.44 106 ALA A C 1
ATOM 773 O O . ALA A 1 106 ? 10.337 11.324 -5.434 1.00 76.44 106 ALA A O 1
ATOM 774 N N . ILE A 1 107 ? 11.196 9.892 -6.926 1.00 81.19 107 ILE A N 1
ATOM 775 C CA . ILE A 1 107 ? 10.088 8.932 -6.941 1.00 81.19 107 ILE A CA 1
ATOM 776 C C . ILE A 1 107 ? 10.453 7.566 -6.338 1.00 81.19 107 ILE A C 1
ATOM 778 O O . ILE A 1 107 ? 9.640 6.634 -6.372 1.00 81.19 107 ILE A O 1
ATOM 782 N N . ALA A 1 108 ? 11.655 7.429 -5.775 1.00 83.81 108 ALA A N 1
ATOM 783 C CA . ALA A 1 108 ? 12.130 6.199 -5.167 1.00 83.81 108 ALA A CA 1
ATOM 784 C C . ALA A 1 108 ? 11.221 5.799 -4.001 1.00 83.81 108 ALA A C 1
ATOM 786 O O . ALA A 1 108 ? 11.002 6.552 -3.052 1.00 83.81 108 ALA A O 1
ATOM 787 N N . ASN A 1 109 ? 10.693 4.577 -4.052 1.00 85.00 109 ASN A N 1
ATOM 788 C CA . ASN A 1 109 ? 9.837 4.057 -2.996 1.00 85.00 109 ASN A CA 1
ATOM 789 C C . ASN A 1 109 ? 10.008 2.535 -2.824 1.00 85.00 109 ASN A C 1
ATOM 791 O O . ASN A 1 109 ? 10.362 1.833 -3.780 1.00 85.00 109 ASN A O 1
ATOM 795 N N . PRO A 1 110 ? 9.741 1.988 -1.618 1.00 84.75 110 PRO A N 1
ATOM 796 C CA . PRO A 1 110 ? 9.921 0.562 -1.343 1.00 84.75 110 PRO A CA 1
ATOM 797 C C . PRO A 1 110 ? 9.100 -0.361 -2.249 1.00 84.75 110 PRO A C 1
ATOM 799 O O . PRO A 1 110 ? 9.518 -1.485 -2.514 1.00 84.75 110 PRO A O 1
ATOM 802 N N . MET A 1 111 ? 7.941 0.098 -2.730 1.00 84.69 111 MET A N 1
ATOM 803 C CA . MET A 1 111 ? 7.064 -0.694 -3.590 1.00 84.69 111 MET A CA 1
ATOM 804 C C . MET A 1 111 ? 7.690 -0.912 -4.966 1.00 84.69 111 MET A C 1
ATOM 806 O O . MET A 1 111 ? 7.729 -2.052 -5.419 1.00 84.69 111 MET A O 1
ATOM 810 N N . PHE A 1 112 ? 8.240 0.129 -5.595 1.00 87.56 112 PHE A N 1
ATOM 811 C CA . PHE A 1 112 ? 8.930 0.006 -6.884 1.00 87.56 112 PHE A CA 1
ATOM 812 C C . PHE A 1 112 ? 10.175 -0.868 -6.767 1.00 87.56 112 PHE A C 1
ATOM 814 O O . PHE A 1 112 ? 10.375 -1.760 -7.586 1.00 87.56 112 PHE A O 1
ATOM 821 N N . LYS A 1 113 ? 10.950 -0.701 -5.690 1.00 84.88 113 LYS A N 1
ATOM 822 C CA . LYS A 1 113 ? 12.128 -1.536 -5.425 1.00 84.88 113 LYS A CA 1
ATOM 823 C C . LYS A 1 113 ? 11.774 -3.017 -5.251 1.00 84.88 113 LYS A C 1
ATOM 825 O O . LYS A 1 113 ? 12.521 -3.884 -5.691 1.00 84.88 113 LYS A O 1
ATOM 830 N N . LEU A 1 114 ? 10.645 -3.310 -4.604 1.00 84.19 114 LEU A N 1
ATOM 831 C CA . LEU A 1 114 ? 10.193 -4.680 -4.370 1.00 84.19 114 LEU A CA 1
ATOM 832 C C . LEU A 1 114 ? 9.545 -5.310 -5.612 1.00 84.19 114 LEU A C 1
ATOM 834 O O . LEU A 1 114 ? 9.731 -6.498 -5.860 1.00 84.19 114 LEU A O 1
ATOM 838 N N . LYS A 1 115 ? 8.743 -4.545 -6.360 1.00 84.81 115 LYS A N 1
ATOM 839 C CA . LYS A 1 115 ? 7.897 -5.062 -7.447 1.00 84.81 115 LYS A CA 1
ATOM 840 C C . LYS A 1 115 ? 8.541 -4.959 -8.824 1.00 84.81 115 LYS A C 1
ATOM 842 O O . LYS A 1 115 ? 8.363 -5.876 -9.615 1.00 84.81 115 LYS A O 1
ATOM 847 N N . GLY A 1 116 ? 9.329 -3.921 -9.087 1.00 86.88 116 GLY A N 1
ATOM 848 C CA . GLY A 1 116 ? 9.964 -3.687 -10.385 1.00 86.88 116 GLY A CA 1
ATOM 849 C C . GLY A 1 116 ? 10.755 -4.892 -10.914 1.00 86.88 116 GLY A C 1
ATOM 850 O O . GLY A 1 116 ? 10.446 -5.358 -12.008 1.00 86.88 116 GLY A O 1
ATOM 851 N N . PRO A 1 117 ? 11.701 -5.478 -10.151 1.00 88.88 117 PRO A N 1
ATOM 852 C CA . PRO A 1 117 ? 12.485 -6.621 -10.634 1.00 88.88 117 PRO A CA 1
ATOM 853 C C . PRO A 1 117 ? 11.639 -7.862 -10.948 1.00 88.88 117 PRO A C 1
ATOM 855 O O . PRO A 1 117 ? 11.956 -8.625 -11.856 1.00 88.88 117 PRO A O 1
ATOM 858 N N . ALA A 1 118 ? 10.562 -8.072 -10.189 1.00 86.06 118 ALA A N 1
ATOM 859 C CA . ALA A 1 118 ? 9.609 -9.152 -10.418 1.00 86.06 118 ALA A CA 1
ATOM 860 C C . ALA A 1 118 ? 8.786 -8.910 -11.697 1.00 86.06 118 ALA A C 1
ATOM 862 O O . ALA A 1 118 ? 8.623 -9.828 -12.496 1.00 86.06 118 ALA A O 1
ATOM 863 N N . MET A 1 119 ? 8.365 -7.664 -11.942 1.00 87.69 119 MET A N 1
ATOM 864 C CA . MET A 1 119 ? 7.647 -7.262 -13.157 1.00 87.69 119 MET A CA 1
ATOM 865 C C . MET A 1 119 ? 8.502 -7.394 -14.421 1.00 87.69 119 MET A C 1
ATOM 867 O O . MET A 1 119 ? 8.013 -7.920 -15.412 1.00 87.69 119 MET A O 1
ATOM 871 N N . ILE A 1 120 ? 9.781 -6.997 -14.380 1.00 87.75 120 ILE A N 1
ATOM 872 C CA . ILE A 1 120 ? 10.721 -7.185 -15.506 1.00 87.75 120 ILE A CA 1
ATOM 873 C C . ILE A 1 120 ? 10.857 -8.669 -15.870 1.00 87.75 120 ILE A C 1
ATOM 875 O O . ILE A 1 120 ? 10.964 -9.025 -17.038 1.00 87.75 120 ILE A O 1
ATOM 879 N N . LYS A 1 121 ? 10.839 -9.550 -14.865 1.00 87.31 121 LYS A N 1
ATOM 880 C CA . LYS A 1 121 ? 10.934 -11.006 -15.047 1.00 87.31 121 LYS A CA 1
ATOM 881 C C . LYS A 1 121 ? 9.598 -11.675 -15.396 1.00 87.31 121 LYS A C 1
ATOM 883 O O . LYS A 1 121 ? 9.583 -12.894 -15.535 1.00 87.31 121 LYS A O 1
ATOM 888 N N . GLY A 1 122 ? 8.491 -10.928 -15.467 1.00 81.31 122 GLY A N 1
ATOM 889 C CA . GLY A 1 122 ? 7.148 -11.490 -15.653 1.00 81.31 122 GLY A CA 1
ATOM 890 C C . GLY A 1 122 ? 6.719 -12.438 -14.525 1.00 81.31 122 GLY A C 1
ATOM 891 O O . GLY A 1 122 ? 6.022 -13.417 -14.767 1.00 81.31 122 GLY A O 1
ATOM 892 N N . SER A 1 123 ? 7.187 -12.209 -13.293 1.00 78.56 123 SER A N 1
ATOM 893 C CA . SER A 1 123 ? 6.923 -13.077 -12.141 1.00 78.56 123 SER A CA 1
ATOM 894 C C . SER A 1 123 ? 6.063 -12.358 -11.105 1.00 78.56 123 SER A C 1
ATOM 896 O O . SER A 1 123 ? 6.468 -11.333 -10.557 1.00 78.56 123 SER A O 1
ATOM 898 N N . TYR A 1 124 ? 4.892 -12.914 -10.781 1.00 77.06 124 TYR A N 1
ATOM 899 C CA . TYR A 1 124 ? 3.902 -12.260 -9.914 1.00 77.06 124 TYR A CA 1
ATOM 900 C C . TYR A 1 124 ? 3.513 -13.106 -8.690 1.00 77.06 124 TYR A C 1
ATOM 902 O O . TYR A 1 124 ? 2.347 -13.461 -8.521 1.00 77.06 124 TYR A O 1
ATOM 910 N N . PRO A 1 125 ? 4.451 -13.416 -7.774 1.00 69.44 125 PRO A N 1
ATOM 911 C CA . PRO A 1 125 ? 4.116 -14.172 -6.574 1.00 69.44 125 PRO A CA 1
ATOM 912 C C . PRO A 1 125 ? 3.087 -13.409 -5.711 1.00 69.44 125 PRO A C 1
ATOM 914 O O . PRO A 1 125 ? 3.246 -12.200 -5.461 1.00 69.44 125 PRO A O 1
ATOM 917 N N . PRO A 1 126 ? 2.028 -14.082 -5.224 1.00 60.81 126 PRO A N 1
ATOM 918 C CA . PRO A 1 126 ? 0.917 -13.425 -4.548 1.00 60.81 126 PRO A CA 1
ATOM 919 C C . PRO A 1 126 ? 1.330 -12.914 -3.162 1.00 60.81 126 PRO A C 1
ATOM 921 O O . PRO A 1 126 ? 1.402 -13.657 -2.189 1.00 60.81 126 PRO A O 1
ATOM 924 N N . ALA A 1 127 ? 1.570 -11.605 -3.063 1.00 63.75 127 ALA A N 1
ATOM 925 C CA . ALA A 1 127 ? 1.764 -10.898 -1.788 1.00 63.75 127 ALA A CA 1
ATOM 926 C C . ALA A 1 127 ? 0.557 -10.019 -1.419 1.00 63.75 127 ALA A C 1
ATOM 928 O O . ALA A 1 127 ? 0.250 -9.825 -0.246 1.00 63.75 127 ALA A O 1
ATOM 929 N N . PHE A 1 128 ? -0.129 -9.479 -2.426 1.00 64.81 128 PHE A N 1
ATOM 930 C CA . PHE A 1 128 ? -1.428 -8.825 -2.310 1.00 64.81 128 PHE A CA 1
ATOM 931 C C . PHE A 1 128 ? -2.211 -9.185 -3.578 1.00 64.81 128 PHE A C 1
ATOM 933 O O . PHE A 1 128 ? -1.791 -8.768 -4.658 1.00 64.81 128 PHE A O 1
ATOM 940 N N . PRO A 1 129 ? -3.266 -10.014 -3.490 1.00 69.06 129 PRO A N 1
ATOM 941 C CA . PRO A 1 129 ? -3.978 -10.487 -4.673 1.00 69.06 129 PRO A CA 1
ATOM 942 C C . PRO A 1 129 ? -4.509 -9.328 -5.523 1.00 69.06 129 PRO A C 1
ATOM 944 O O . PRO A 1 129 ? -5.168 -8.430 -4.993 1.00 69.06 129 PRO A O 1
ATOM 947 N N . LEU A 1 130 ? -4.292 -9.383 -6.842 1.00 68.31 130 LEU A N 1
ATOM 948 C CA . LEU A 1 130 ? -4.742 -8.352 -7.789 1.00 68.31 130 LEU A CA 1
ATOM 949 C C . LEU A 1 130 ? -6.247 -8.069 -7.668 1.00 68.31 130 LEU A C 1
ATOM 951 O O . LEU A 1 130 ? -6.651 -6.910 -7.606 1.00 68.31 130 LEU A O 1
ATOM 955 N N . LYS A 1 131 ? -7.065 -9.112 -7.470 1.00 67.44 131 LYS A N 1
ATOM 956 C CA . LYS A 1 131 ? -8.512 -8.993 -7.211 1.00 67.44 131 LYS A CA 1
ATOM 957 C C . LYS A 1 131 ? -8.870 -8.091 -6.022 1.00 67.44 131 LYS A C 1
ATOM 959 O O . LYS A 1 131 ? -9.922 -7.457 -6.007 1.00 67.44 131 LYS A O 1
ATOM 964 N N . HIS A 1 132 ? -8.025 -8.029 -4.990 1.00 71.56 132 HIS A N 1
ATOM 965 C CA . HIS A 1 132 ? -8.260 -7.165 -3.830 1.00 71.56 132 HIS A CA 1
ATOM 966 C C . HIS A 1 132 ? -7.881 -5.718 -4.131 1.00 71.56 132 HIS A C 1
ATOM 968 O O . HIS A 1 132 ? -8.658 -4.824 -3.800 1.00 71.56 132 HIS A O 1
ATOM 974 N N . GLN A 1 133 ? -6.772 -5.499 -4.842 1.00 66.81 133 GLN A N 1
ATOM 975 C CA . GLN A 1 133 ? -6.399 -4.174 -5.336 1.00 66.81 133 GLN A CA 1
ATOM 976 C C . GLN A 1 133 ? -7.481 -3.607 -6.259 1.00 66.81 133 GLN A C 1
ATOM 978 O O . GLN A 1 133 ? -7.941 -2.488 -6.058 1.00 66.81 133 GLN A O 1
ATOM 983 N N . GLN A 1 134 ? -7.951 -4.397 -7.218 1.00 67.00 134 GLN A N 1
ATOM 984 C CA . GLN A 1 134 ? -8.994 -4.007 -8.161 1.00 67.00 134 GLN A CA 1
ATOM 985 C C . GLN A 1 134 ? -10.319 -3.671 -7.461 1.00 67.00 134 GLN A C 1
ATOM 987 O O . GLN A 1 134 ? -10.933 -2.643 -7.753 1.00 67.00 134 GLN A O 1
ATO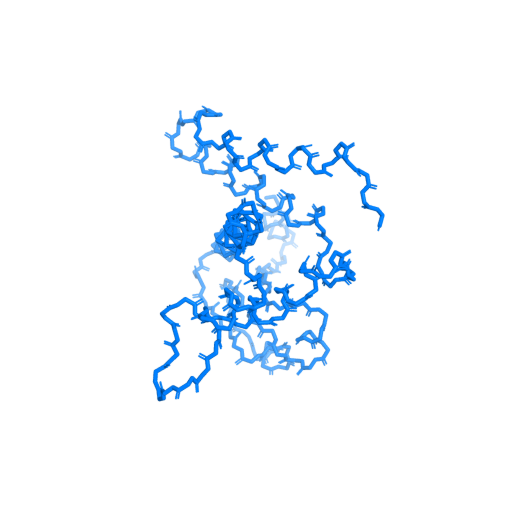M 992 N N . LYS A 1 135 ? -10.753 -4.493 -6.495 1.00 70.06 135 LYS A N 1
ATOM 993 C CA . LYS A 1 135 ? -11.938 -4.208 -5.672 1.00 70.06 135 LYS A CA 1
ATOM 994 C C . LYS A 1 135 ? -11.801 -2.865 -4.950 1.00 70.06 135 LYS A C 1
ATOM 996 O O . LYS A 1 135 ? -12.749 -2.081 -4.942 1.00 70.06 135 LYS A O 1
ATOM 1001 N N . ASP A 1 136 ? -10.640 -2.590 -4.365 1.00 67.75 136 ASP A N 1
ATOM 1002 C CA . ASP A 1 136 ? -10.408 -1.354 -3.616 1.00 67.75 136 ASP A CA 1
ATOM 1003 C C . ASP A 1 136 ? -10.361 -0.129 -4.542 1.00 67.75 136 ASP A C 1
ATOM 1005 O O . ASP A 1 136 ? -10.967 0.895 -4.222 1.00 67.75 136 ASP A O 1
ATOM 1009 N N . MET A 1 137 ? -9.755 -0.257 -5.729 1.00 68.56 137 MET A N 1
ATOM 1010 C CA . MET A 1 137 ? -9.795 0.762 -6.787 1.00 68.56 137 MET A CA 1
ATOM 1011 C C . MET A 1 137 ? -11.232 1.057 -7.230 1.00 68.56 137 MET A C 1
ATOM 1013 O O . MET A 1 137 ? -11.635 2.218 -7.301 1.00 68.56 137 MET A O 1
ATOM 1017 N N . ARG A 1 138 ? -12.040 0.015 -7.464 1.00 68.19 138 ARG A N 1
ATOM 1018 C CA . ARG A 1 138 ? -13.457 0.149 -7.828 1.00 68.19 138 ARG A CA 1
ATOM 1019 C C . ARG A 1 138 ? -14.256 0.840 -6.725 1.00 68.19 138 ARG A C 1
ATOM 1021 O O . ARG A 1 138 ? -15.067 1.712 -7.018 1.00 68.19 138 ARG A O 1
ATOM 1028 N N . LEU A 1 139 ? -14.025 0.485 -5.462 1.00 63.69 139 LEU A N 1
ATOM 1029 C CA . LEU A 1 139 ? -14.688 1.117 -4.318 1.00 63.69 139 LEU A CA 1
ATOM 1030 C C . LEU A 1 139 ? -14.291 2.591 -4.158 1.00 63.69 139 LEU A C 1
ATOM 1032 O O . LEU A 1 139 ? -15.153 3.412 -3.836 1.00 63.69 139 LEU A O 1
ATOM 1036 N N . ALA A 1 140 ? -13.021 2.935 -4.389 1.00 61.66 140 ALA A N 1
ATOM 1037 C CA . ALA A 1 140 ? -12.540 4.314 -4.362 1.00 61.66 140 ALA A CA 1
ATOM 1038 C C . ALA A 1 140 ? -13.160 5.153 -5.494 1.00 61.66 140 ALA A C 1
ATOM 1040 O O . ALA A 1 140 ? -13.723 6.218 -5.230 1.00 61.66 140 ALA A O 1
ATOM 1041 N N . ALA A 1 141 ? -13.141 4.636 -6.727 1.00 58.16 141 ALA A N 1
ATOM 1042 C CA . ALA A 1 141 ? -13.745 5.276 -7.895 1.00 58.16 141 ALA A CA 1
ATOM 1043 C C . ALA A 1 141 ? -15.263 5.472 -7.723 1.00 58.16 141 ALA A C 1
ATOM 1045 O O . ALA A 1 141 ? -15.773 6.578 -7.893 1.00 58.16 141 ALA A O 1
ATOM 1046 N N . PHE A 1 142 ? -15.981 4.433 -7.282 1.00 56.31 142 PHE A N 1
ATOM 1047 C CA . PHE A 1 142 ? -17.435 4.474 -7.092 1.00 56.31 142 PHE A CA 1
ATOM 1048 C C . PHE A 1 142 ? -17.870 5.468 -6.002 1.00 56.31 142 PHE A C 1
ATOM 1050 O O . PHE A 1 142 ? -18.860 6.184 -6.163 1.00 56.31 142 PHE A O 1
ATOM 1057 N N . LYS A 1 143 ? -17.128 5.557 -4.887 1.00 54.28 143 LYS A N 1
ATOM 1058 C CA . LYS A 1 143 ? -17.431 6.528 -3.822 1.00 54.28 143 LYS A CA 1
ATOM 1059 C C . LYS A 1 143 ? -17.122 7.970 -4.232 1.00 54.28 143 LYS A C 1
ATOM 1061 O O . LYS A 1 143 ? -17.878 8.858 -3.843 1.00 54.28 143 LYS A O 1
ATOM 1066 N N . LYS A 1 144 ? -16.061 8.209 -5.013 1.00 48.56 144 LYS A N 1
ATOM 1067 C CA . LYS A 1 144 ? -15.727 9.545 -5.535 1.00 48.56 144 LYS A CA 1
ATOM 1068 C C . LYS A 1 144 ? -16.753 10.020 -6.574 1.00 48.56 144 LYS A C 1
ATOM 1070 O O . LYS A 1 144 ? -17.226 11.145 -6.460 1.00 48.56 144 LYS A O 1
ATOM 1075 N N . ALA A 1 145 ? -17.173 9.144 -7.490 1.00 48.06 145 ALA A N 1
ATOM 1076 C CA . ALA A 1 145 ? -18.229 9.414 -8.471 1.00 48.06 145 ALA A CA 1
ATOM 1077 C C . ALA A 1 145 ? -19.561 9.826 -7.810 1.00 48.06 145 ALA A C 1
ATOM 1079 O O . ALA A 1 145 ? -20.129 10.871 -8.127 1.00 48.06 145 ALA A O 1
ATOM 1080 N N . ARG A 1 146 ? -20.023 9.076 -6.796 1.00 49.28 146 ARG A N 1
ATOM 1081 C CA . ARG A 1 146 ? -21.244 9.436 -6.049 1.00 49.28 146 ARG A CA 1
ATOM 1082 C C . ARG A 1 146 ? -21.125 10.718 -5.221 1.00 49.28 146 ARG A C 1
ATOM 1084 O O . ARG A 1 146 ? -22.127 11.400 -5.046 1.00 49.28 146 ARG A O 1
ATOM 1091 N N . GLY A 1 147 ? -19.945 11.025 -4.682 1.00 46.62 147 GLY A N 1
ATOM 1092 C CA . GLY A 1 147 ? -19.731 12.206 -3.836 1.00 46.62 147 GLY A CA 1
ATOM 1093 C C . GLY A 1 147 ? -19.644 13.528 -4.603 1.00 46.62 147 GLY A C 1
ATOM 1094 O O . GLY A 1 147 ? -19.885 14.574 -4.013 1.00 46.62 147 GLY A O 1
ATOM 1095 N N . LEU A 1 148 ? -19.319 13.481 -5.898 1.00 44.03 148 LEU A N 1
ATOM 1096 C CA . LEU A 1 148 ? -19.161 14.659 -6.760 1.00 44.03 148 LEU A CA 1
ATOM 1097 C C . LEU A 1 148 ? -20.338 14.873 -7.729 1.00 44.03 148 LEU A C 1
ATOM 1099 O O . LEU A 1 148 ? -20.288 15.786 -8.542 1.00 44.03 148 LEU A O 1
ATOM 1103 N N . GLY A 1 149 ? -21.376 14.028 -7.689 1.00 41.25 149 GLY A N 1
ATOM 1104 C CA . GLY A 1 149 ? -22.469 14.058 -8.675 1.00 41.25 149 GLY A CA 1
ATOM 1105 C C . GLY A 1 149 ? -22.042 13.642 -10.092 1.00 41.25 149 GLY A C 1
ATOM 1106 O O . GLY A 1 149 ? -22.833 13.722 -11.027 1.00 41.25 149 GLY A O 1
ATOM 1107 N N . LEU A 1 150 ? -20.803 13.175 -10.249 1.00 41.09 150 LEU A N 1
ATOM 1108 C CA . LEU A 1 150 ? -20.208 12.753 -11.509 1.00 41.09 150 LEU A CA 1
ATOM 1109 C C . LEU A 1 150 ? -20.405 11.243 -11.646 1.00 41.09 150 LEU A C 1
ATOM 1111 O O . LEU A 1 150 ? -19.568 10.453 -11.211 1.00 41.09 150 LEU A O 1
ATOM 1115 N N . GLY A 1 151 ? -21.544 10.828 -12.199 1.00 43.06 151 GLY A N 1
ATOM 1116 C CA . GLY A 1 151 ? -21.731 9.442 -12.629 1.00 43.06 151 GLY A CA 1
ATOM 1117 C C . GLY A 1 151 ? -20.675 9.059 -13.669 1.00 43.06 151 GLY A C 1
ATOM 1118 O O . GLY A 1 151 ? -20.437 9.836 -14.583 1.00 43.06 151 GLY A O 1
ATOM 1119 N N . ASP A 1 152 ? -20.043 7.895 -13.485 1.00 48.53 152 ASP A N 1
ATOM 1120 C CA . ASP A 1 152 ? -19.195 7.091 -14.392 1.00 48.53 152 ASP A CA 1
ATOM 1121 C C . ASP A 1 152 ? -18.115 7.748 -15.286 1.00 48.53 152 ASP A C 1
ATOM 1123 O O . ASP A 1 152 ? -17.348 7.023 -15.919 1.00 48.53 152 ASP A O 1
ATOM 1127 N N . GLN A 1 153 ? -17.968 9.072 -15.337 1.00 38.41 153 GLN A N 1
ATOM 1128 C CA . GLN A 1 153 ? -17.270 9.717 -16.456 1.00 38.41 153 GLN A CA 1
ATOM 1129 C C . GLN A 1 153 ? -15.772 9.995 -16.286 1.00 38.41 153 GLN A C 1
ATOM 1131 O O . GLN A 1 153 ? -15.159 10.417 -17.257 1.00 38.41 153 GLN A O 1
ATOM 1136 N N . ASP A 1 154 ? -15.136 9.687 -15.151 1.00 43.22 154 ASP A N 1
ATOM 1137 C CA . ASP A 1 154 ? -13.731 10.109 -14.941 1.00 43.22 154 ASP A CA 1
ATOM 1138 C C . ASP A 1 154 ? -12.751 8.992 -14.537 1.00 43.22 154 ASP A C 1
ATOM 1140 O O . ASP A 1 154 ? -11.626 9.244 -14.115 1.00 43.22 154 ASP A O 1
ATOM 1144 N N . PHE A 1 155 ? -13.153 7.722 -14.663 1.00 47.47 155 PHE A N 1
ATOM 1145 C CA . PHE A 1 155 ? -12.315 6.574 -14.270 1.00 47.47 155 PHE A CA 1
ATOM 1146 C C . PHE A 1 155 ? -12.101 5.534 -15.373 1.00 47.47 155 PHE A C 1
ATOM 1148 O O . PHE A 1 155 ? -11.591 4.445 -15.096 1.00 47.47 155 PHE A O 1
ATOM 1155 N N . SER A 1 156 ? -12.450 5.857 -16.623 1.00 45.34 156 SER A N 1
ATOM 1156 C CA . SER A 1 156 ? -12.378 4.910 -17.739 1.00 45.34 156 SER A CA 1
ATOM 1157 C C . SER A 1 156 ? -10.961 4.371 -17.954 1.00 45.34 156 SER A C 1
ATOM 1159 O O . SER A 1 156 ? -10.813 3.168 -18.083 1.00 45.34 156 SER A O 1
ATOM 1161 N N . ALA A 1 157 ? -9.903 5.181 -17.878 1.00 42.41 157 ALA A N 1
ATOM 1162 C CA . ALA A 1 157 ? -8.544 4.694 -18.139 1.00 42.41 157 ALA A CA 1
ATOM 1163 C C . ALA A 1 157 ? -8.096 3.605 -17.142 1.00 42.41 157 ALA A C 1
ATOM 1165 O O . ALA A 1 157 ? -7.710 2.509 -17.537 1.00 42.41 157 ALA A O 1
ATOM 1166 N N . VAL A 1 158 ? -8.239 3.855 -15.837 1.00 42.66 158 VAL A N 1
ATOM 1167 C CA . VAL A 1 158 ? -7.815 2.904 -14.794 1.00 42.66 158 VAL A CA 1
ATOM 1168 C C . VAL A 1 158 ? -8.735 1.680 -14.731 1.00 42.66 158 VAL A C 1
ATOM 1170 O O . VAL A 1 158 ? -8.263 0.561 -14.537 1.00 42.66 158 VAL A O 1
ATOM 1173 N N . TYR A 1 159 ? -10.044 1.867 -14.921 1.00 44.59 159 TYR A N 1
ATOM 1174 C CA . TYR A 1 159 ? -11.002 0.761 -14.965 1.00 44.59 159 TYR A CA 1
ATOM 1175 C C . TYR A 1 159 ? -10.805 -0.128 -16.200 1.00 44.59 159 TYR A C 1
ATOM 1177 O O . TYR A 1 159 ? -10.862 -1.348 -16.075 1.00 44.59 159 TYR A O 1
ATOM 1185 N N . GLN A 1 160 ? -10.537 0.450 -17.374 1.00 42.91 160 GLN A N 1
ATOM 1186 C CA . GLN A 1 160 ? -10.323 -0.311 -18.607 1.00 42.91 160 GLN A CA 1
ATOM 1187 C C . GLN A 1 160 ? -8.994 -1.076 -18.581 1.00 42.91 160 GLN A C 1
ATOM 1189 O O . GLN A 1 160 ? -8.968 -2.236 -18.984 1.00 42.91 160 GLN A O 1
ATOM 1194 N N . VAL A 1 161 ? -7.927 -0.493 -18.019 1.00 46.03 161 VAL A N 1
ATOM 1195 C CA . VAL A 1 161 ? -6.641 -1.189 -17.815 1.00 46.03 161 VAL A CA 1
ATOM 119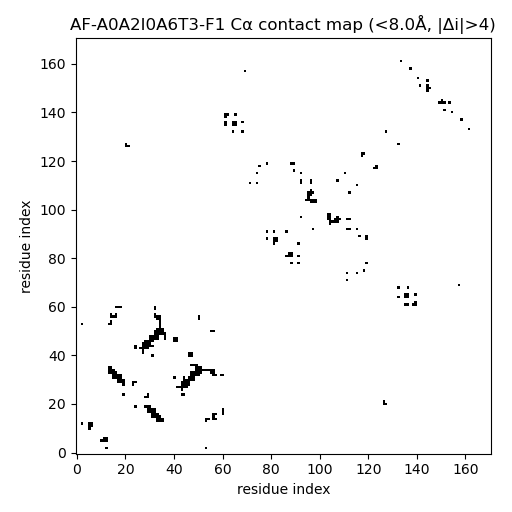6 C C . VAL A 1 161 ? -6.800 -2.395 -16.877 1.00 46.03 161 VAL A C 1
ATOM 1198 O O . VAL A 1 161 ? -6.281 -3.474 -17.160 1.00 46.03 161 VAL A O 1
ATOM 1201 N N . LEU A 1 162 ? -7.583 -2.254 -15.801 1.00 42.12 162 LEU A N 1
ATOM 1202 C CA . LEU A 1 162 ? -7.854 -3.346 -14.856 1.00 42.12 162 LEU A CA 1
ATOM 1203 C C . LEU A 1 162 ? -8.831 -4.403 -15.399 1.00 42.12 162 LEU A C 1
ATOM 1205 O O . LEU A 1 162 ? -8.731 -5.574 -15.050 1.00 42.12 162 LEU A O 1
ATOM 1209 N N . LYS A 1 163 ? -9.780 -4.014 -16.256 1.00 40.62 163 LYS A N 1
ATOM 1210 C CA . LYS A 1 163 ? -10.691 -4.948 -16.934 1.00 40.62 163 LYS A CA 1
ATOM 1211 C C . LYS A 1 163 ? -9.964 -5.761 -18.014 1.00 40.62 163 LYS A C 1
ATOM 1213 O O . LYS A 1 163 ? -10.270 -6.934 -18.203 1.00 40.62 163 LYS A O 1
ATOM 1218 N N . GLY A 1 164 ? -8.982 -5.162 -18.691 1.00 40.03 164 GLY A N 1
ATOM 1219 C CA . GLY A 1 164 ? -8.132 -5.855 -19.663 1.00 40.03 164 GLY A CA 1
ATOM 1220 C C . GLY A 1 164 ? -7.322 -6.995 -19.037 1.00 40.03 164 GLY A C 1
ATOM 1221 O O . GLY A 1 164 ? -7.220 -8.065 -19.631 1.00 40.03 164 GLY A O 1
ATOM 1222 N N . THR A 1 165 ? -6.845 -6.816 -17.803 1.00 46.16 165 THR A N 1
ATOM 1223 C CA . THR A 1 165 ? -6.050 -7.822 -17.073 1.00 46.16 165 THR A CA 1
ATOM 1224 C C . THR A 1 165 ? -6.872 -9.013 -16.556 1.00 46.16 165 THR A C 1
ATOM 1226 O O . THR A 1 165 ? -6.322 -10.094 -16.372 1.00 46.16 165 THR A O 1
ATOM 1229 N N . GLU A 1 166 ? -8.193 -8.878 -16.381 1.00 39.72 166 GLU A N 1
ATOM 1230 C CA . GLU A 1 166 ? -9.082 -10.022 -16.091 1.00 39.72 166 GLU A CA 1
ATOM 1231 C C . GLU A 1 166 ? -9.283 -10.936 -17.308 1.00 39.72 166 GLU A C 1
ATOM 1233 O O . GLU A 1 166 ? -9.473 -12.141 -17.152 1.00 39.72 166 GLU A O 1
ATOM 1238 N N . SER A 1 167 ? -9.225 -10.384 -18.524 1.00 37.97 167 SER A N 1
ATOM 1239 C CA . SER A 1 167 ? -9.396 -11.165 -19.757 1.00 37.97 167 SER A CA 1
ATOM 1240 C C . SER A 1 167 ? -8.158 -11.977 -20.152 1.00 37.97 167 SER A C 1
ATOM 1242 O O . SER A 1 167 ? -8.273 -12.903 -20.951 1.00 37.97 167 SER A O 1
ATOM 1244 N N . SER A 1 168 ? -6.995 -11.669 -19.567 1.00 39.50 168 SER A N 1
ATOM 1245 C CA . SER A 1 168 ? -5.714 -12.323 -19.854 1.00 39.50 168 SER A CA 1
ATOM 1246 C C . SER A 1 168 ? -5.325 -13.436 -18.872 1.00 39.50 168 SER A C 1
ATOM 1248 O O . SER A 1 168 ? -4.242 -13.987 -19.013 1.00 39.50 168 SER A O 1
ATOM 1250 N N . GLY A 1 169 ? -6.195 -13.800 -17.920 1.00 35.62 169 GLY A N 1
ATOM 1251 C CA . GLY A 1 169 ? -6.102 -15.054 -17.162 1.00 35.62 169 GLY A CA 1
ATOM 1252 C C . GLY A 1 169 ? -4.728 -15.372 -16.561 1.00 35.62 169 GLY A C 1
ATOM 1253 O O . GLY A 1 169 ? -4.149 -16.398 -16.899 1.00 35.62 169 GLY A O 1
ATOM 1254 N N . GLU A 1 170 ? -4.223 -14.544 -15.647 1.00 35.44 170 GLU A N 1
ATOM 1255 C CA . GLU A 1 170 ? -3.057 -14.913 -14.831 1.00 35.44 170 GLU A CA 1
ATOM 1256 C C . GLU A 1 170 ? -3.521 -15.506 -13.490 1.00 35.44 170 GLU A C 1
ATOM 1258 O O . GLU A 1 170 ? -4.130 -14.822 -12.659 1.00 35.44 170 GLU A O 1
ATOM 1263 N N . GLN A 1 171 ? -3.279 -16.815 -13.342 1.00 33.19 171 GLN A N 1
ATOM 1264 C CA . GLN A 1 171 ? -3.357 -17.583 -12.093 1.00 33.19 171 GLN A CA 1
ATOM 1265 C C . GLN A 1 171 ? -2.157 -17.288 -11.192 1.00 33.19 171 GLN A C 1
ATOM 1267 O O . GLN A 1 171 ? -1.035 -17.161 -11.730 1.00 33.19 171 GLN A O 1
#

Solvent-accessible surface area (backbone atoms only — not comparable to full-atom values): 9919 Å² total; per-residue (Å²): 111,68,59,57,64,37,44,79,71,75,45,88,77,81,55,59,50,70,47,67,52,65,69,31,52,77,68,22,49,16,38,35,29,8,42,63,84,58,80,73,46,65,63,47,15,73,44,76,42,72,53,50,63,82,63,38,21,59,51,50,51,28,52,54,49,34,53,53,50,54,52,52,49,53,51,51,52,51,43,54,49,31,50,75,71,75,41,60,50,65,58,53,47,42,67,39,57,38,72,88,53,102,58,65,33,96,79,47,46,74,63,54,66,64,45,46,68,32,57,78,68,75,48,79,79,85,69,70,56,65,72,56,55,51,50,41,37,50,52,36,52,54,53,51,24,67,73,68,76,44,71,85,77,87,50,57,70,67,52,49,58,57,54,54,55,66,77,65,69,82,130

Nearest PDB structures (foldseek):
  2uyy-assembly1_D  TM=8.632E-01  e=9.881E-11  Homo sapiens
  4dll-assembly1_A  TM=8.257E-01  e=3.255E-08  Polaromonas sp. JS666
  3obb-assembly1_A  TM=7.908E-01  e=1.962E-06  Pseudomonas aeruginosa
  2gf2-assembly1_A  TM=7.422E-01  e=1.011E-05  Homo sapiens
  5y8k-assembly1_B  TM=7.331E-01  e=8.483E-06  Mycobacterium tuberculosis H37Rv